Protein AF-A0ABC9NMW8-F1 (afdb_monomer_lite)

InterPro domains:
  IPR010489 Effector protein NleG [PF06416] (1-112)
  IPR038436 Effector protein NleG superfamily [G3DSA:3.30.40.80] (14-114)

Sequence (120 aa):
MEQTRSASSLQESVRNEVQNRVNSFAFSVNPGEFSCSEQHLRCPITLCIPETGVFVKNAQCSNVSSLYDKNALTEILRRNATHPLSREPFTPGMIVLKEECHFSSAEQHFCVLPGVDTRL

pLDDT: mean 90.47, std 14.74, range [34.75, 98.81]

Radius of gyration: 15.08 Å; chains: 1; bounding box: 30×27×54 Å

Structure (mmCIF, N/CA/C/O backbone):
data_AF-A0ABC9NMW8-F1
#
_entry.id   AF-A0ABC9NMW8-F1
#
loop_
_atom_site.group_PDB
_atom_site.id
_atom_site.type_symbol
_atom_site.label_atom_id
_atom_site.label_alt_id
_atom_site.label_comp_id
_atom_site.label_asym_id
_atom_site.label_entity_id
_atom_site.label_seq_id
_atom_site.pdbx_PDB_ins_code
_atom_site.Cartn_x
_atom_site.Cartn_y
_atom_site.Cartn_z
_atom_site.occupancy
_atom_site.B_iso_or_equiv
_atom_site.auth_seq_id
_atom_site.auth_comp_id
_atom_site.auth_asym_id
_atom_site.auth_atom_id
_atom_site.pdbx_PDB_model_num
ATOM 1 N N . MET A 1 1 ? -8.244 -5.011 38.520 1.00 51.19 1 MET A N 1
ATOM 2 C CA . MET A 1 1 ? -8.671 -5.279 37.124 1.00 51.19 1 MET A CA 1
ATOM 3 C C . MET A 1 1 ? -8.543 -4.037 36.219 1.00 51.19 1 MET A C 1
ATOM 5 O O . MET A 1 1 ? -9.170 -3.994 35.172 1.00 51.19 1 MET A O 1
ATOM 9 N N . GLU A 1 2 ? -7.709 -3.039 36.554 1.00 54.72 2 GLU A N 1
ATOM 10 C CA . GLU A 1 2 ? -7.627 -1.772 35.790 1.00 54.72 2 GLU A CA 1
ATOM 11 C C . GLU A 1 2 ? -6.540 -1.734 34.704 1.00 54.72 2 GLU A C 1
ATOM 13 O O . GLU A 1 2 ? -6.659 -0.969 33.754 1.00 54.72 2 GLU A O 1
ATOM 18 N N . GLN A 1 3 ? -5.512 -2.584 34.780 1.00 51.84 3 GLN A N 1
ATOM 19 C CA . GLN A 1 3 ? -4.382 -2.526 33.839 1.00 51.84 3 GLN A CA 1
ATOM 20 C C . GLN A 1 3 ? -4.724 -3.026 32.422 1.00 51.84 3 GLN A C 1
ATOM 22 O O . GLN A 1 3 ? -4.149 -2.554 31.446 1.00 51.84 3 GLN A O 1
ATOM 27 N N . THR A 1 4 ? -5.691 -3.936 32.275 1.00 53.59 4 THR A N 1
ATOM 28 C CA . THR A 1 4 ? -6.094 -4.500 30.973 1.00 53.59 4 THR A CA 1
ATOM 29 C C . THR A 1 4 ? -6.975 -3.560 30.144 1.00 53.59 4 THR A C 1
ATOM 31 O O . THR A 1 4 ? -6.933 -3.619 28.918 1.00 53.59 4 THR A O 1
ATOM 34 N N . ARG A 1 5 ? -7.730 -2.655 30.784 1.00 60.06 5 ARG A N 1
ATOM 35 C CA . ARG A 1 5 ? -8.639 -1.706 30.109 1.00 60.06 5 ARG A CA 1
ATOM 36 C C . ARG A 1 5 ? -7.893 -0.553 29.428 1.00 60.06 5 ARG A C 1
ATOM 38 O O . ARG A 1 5 ? -8.327 -0.053 28.393 1.00 60.06 5 ARG A O 1
ATOM 45 N N . SER A 1 6 ? -6.759 -0.144 29.993 1.00 63.72 6 SER A N 1
ATOM 46 C CA . SER A 1 6 ? -5.944 0.949 29.451 1.00 63.72 6 SER A CA 1
ATOM 47 C C . SER A 1 6 ? -5.178 0.526 28.195 1.00 63.72 6 SER A C 1
ATOM 49 O O . SER A 1 6 ? -5.113 1.282 27.229 1.00 63.72 6 SER A O 1
ATOM 51 N N . ALA A 1 7 ? -4.656 -0.706 28.166 1.00 67.12 7 ALA A N 1
ATOM 52 C CA . ALA A 1 7 ? -3.933 -1.237 27.010 1.00 67.12 7 ALA A CA 1
ATOM 53 C C . ALA A 1 7 ? -4.845 -1.469 25.791 1.00 67.12 7 ALA A C 1
ATOM 55 O O . ALA A 1 7 ? -4.434 -1.200 24.662 1.00 67.12 7 ALA A O 1
ATOM 56 N N . SER A 1 8 ? -6.091 -1.911 26.001 1.00 73.88 8 SER A N 1
ATOM 57 C CA . SER A 1 8 ? -7.049 -2.121 24.906 1.00 73.88 8 SER A CA 1
ATOM 58 C C . SER A 1 8 ? -7.487 -0.807 24.248 1.00 73.88 8 SER A C 1
ATOM 60 O O . SER A 1 8 ? -7.592 -0.746 23.027 1.00 73.88 8 SER A O 1
ATOM 62 N N . SER A 1 9 ? -7.672 0.255 25.042 1.00 78.94 9 SER A N 1
ATOM 63 C CA . SER A 1 9 ? -8.020 1.598 24.549 1.00 78.94 9 SER A CA 1
ATOM 64 C C . SER A 1 9 ? -6.919 2.199 23.662 1.00 78.94 9 SER A C 1
ATOM 66 O O . SER A 1 9 ? -7.189 2.729 22.584 1.00 78.94 9 SER A O 1
ATOM 68 N N . LEU A 1 10 ? -5.650 2.049 24.063 1.00 79.56 10 LEU A N 1
ATOM 69 C CA . LEU A 1 10 ? -4.509 2.535 23.280 1.00 79.56 10 LEU A CA 1
ATOM 70 C C . LEU A 1 10 ? -4.362 1.792 21.947 1.00 79.56 10 LEU A C 1
ATOM 72 O O . LEU A 1 10 ? -4.152 2.422 20.913 1.00 79.56 10 LEU A O 1
ATOM 76 N N . GLN A 1 11 ? -4.508 0.464 21.953 1.00 81.62 11 GLN A N 1
ATOM 77 C CA . GLN A 1 11 ? -4.459 -0.332 20.723 1.00 81.62 11 GLN A CA 1
ATOM 78 C C . GLN A 1 11 ? -5.573 0.059 19.747 1.00 81.62 11 GLN A C 1
ATOM 80 O O . GLN A 1 11 ? -5.336 0.154 18.545 1.00 81.62 11 GLN A O 1
ATOM 85 N N . GLU A 1 12 ? -6.776 0.329 20.251 1.00 86.69 12 GLU A N 1
ATOM 86 C CA . GLU A 1 12 ? -7.889 0.797 19.429 1.00 86.69 12 GLU A CA 1
ATOM 87 C C . GLU A 1 12 ? -7.619 2.180 18.822 1.00 86.69 12 GLU A C 1
ATOM 89 O O . GLU A 1 12 ? -7.822 2.363 17.622 1.00 86.69 12 GLU A O 1
ATOM 94 N N . SER A 1 13 ? -7.059 3.114 19.600 1.00 90.75 13 SER A N 1
ATOM 95 C CA . SER A 1 13 ? -6.640 4.430 19.101 1.00 90.75 13 SER A CA 1
ATOM 96 C C . SER A 1 13 ? -5.600 4.326 17.982 1.00 90.75 13 SER A C 1
ATOM 98 O O . SER A 1 13 ? -5.743 4.980 16.950 1.00 90.75 13 SER A O 1
ATOM 100 N N . VAL A 1 14 ? -4.578 3.480 18.154 1.00 92.38 14 VAL A N 1
ATOM 101 C CA . VAL A 1 14 ? -3.534 3.269 17.137 1.00 92.38 14 VAL A CA 1
ATOM 102 C C . VAL A 1 14 ? -4.133 2.694 15.855 1.00 92.38 14 VAL A C 1
ATOM 104 O O . VAL A 1 14 ? -3.825 3.175 14.767 1.00 92.38 14 VAL A O 1
ATOM 107 N N . ARG A 1 15 ? -5.028 1.703 15.954 1.00 91.69 15 ARG A N 1
ATOM 108 C CA . ARG A 1 15 ? -5.703 1.140 14.772 1.00 91.69 15 ARG A CA 1
ATOM 109 C C . ARG A 1 15 ? -6.552 2.172 14.044 1.00 91.69 15 ARG A C 1
ATOM 111 O O . ARG A 1 15 ? -6.515 2.213 12.817 1.00 91.69 15 ARG A O 1
ATOM 118 N N . ASN A 1 16 ? -7.288 2.999 14.782 1.00 95.00 16 ASN A N 1
ATOM 119 C CA . ASN A 1 16 ? -8.092 4.065 14.192 1.00 95.00 16 ASN A CA 1
ATOM 120 C C . ASN A 1 16 ? -7.202 5.066 13.448 1.00 95.00 16 ASN A C 1
ATOM 122 O O . ASN A 1 16 ? -7.523 5.447 12.327 1.00 95.00 16 ASN A O 1
ATOM 126 N N . GLU A 1 17 ? -6.051 5.437 14.015 1.00 97.19 17 GLU A N 1
ATOM 127 C CA . GLU A 1 17 ? -5.088 6.302 13.331 1.00 97.19 17 GLU A CA 1
ATOM 128 C C . GLU A 1 17 ? -4.528 5.652 12.057 1.00 97.19 17 GLU A C 1
ATOM 130 O O . GLU A 1 17 ? -4.500 6.292 11.006 1.00 97.19 17 GLU A O 1
ATOM 135 N N . VAL A 1 18 ? -4.137 4.373 12.113 1.00 97.81 18 VAL A N 1
ATOM 136 C CA . VAL A 1 18 ? -3.672 3.627 10.931 1.00 97.81 18 VAL A CA 1
ATOM 137 C C . VAL A 1 18 ? -4.751 3.606 9.848 1.00 97.81 18 VAL A C 1
ATOM 139 O O . VAL A 1 18 ? -4.465 3.932 8.698 1.00 97.81 18 VAL A O 1
ATOM 142 N N . GLN A 1 19 ? -5.995 3.275 10.199 1.00 98.00 19 GLN A N 1
ATOM 143 C CA . GLN A 1 19 ? -7.103 3.238 9.246 1.00 98.00 19 GLN A CA 1
ATOM 144 C C . GLN A 1 19 ? -7.394 4.624 8.653 1.00 98.00 19 GLN A C 1
ATOM 146 O O . GLN A 1 19 ? -7.655 4.737 7.453 1.00 98.00 19 GLN A O 1
ATOM 151 N N . ASN A 1 20 ? -7.310 5.682 9.463 1.00 98.19 20 ASN A N 1
ATOM 152 C CA . ASN A 1 20 ? -7.453 7.057 8.994 1.00 98.19 20 ASN A CA 1
ATOM 153 C C . ASN A 1 20 ? -6.362 7.409 7.980 1.00 98.19 20 ASN A C 1
ATOM 155 O O . ASN A 1 20 ? -6.678 7.943 6.921 1.00 98.19 20 ASN A O 1
ATOM 159 N N . ARG A 1 21 ? -5.099 7.047 8.241 1.00 98.31 21 ARG A N 1
ATOM 160 C CA . ARG A 1 21 ? -4.008 7.254 7.276 1.00 98.31 21 ARG A CA 1
ATOM 161 C C . ARG A 1 21 ? -4.210 6.450 5.999 1.00 98.31 21 ARG A C 1
ATOM 163 O O . ARG A 1 21 ? -4.036 7.005 4.925 1.00 98.31 21 ARG A O 1
ATOM 170 N N . VAL A 1 22 ? -4.639 5.188 6.089 1.00 98.50 22 VAL A N 1
ATOM 171 C CA . VAL A 1 22 ? -4.967 4.378 4.900 1.00 98.50 22 VAL A CA 1
ATOM 172 C C . VAL A 1 22 ? -6.033 5.065 4.053 1.00 98.50 22 VAL A C 1
ATOM 174 O O . VAL A 1 22 ? -5.907 5.122 2.835 1.00 98.50 22 VAL A O 1
ATOM 177 N N . ASN A 1 23 ? -7.067 5.621 4.682 1.00 98.00 23 ASN A N 1
ATOM 178 C CA . ASN A 1 23 ? -8.123 6.327 3.966 1.00 98.00 23 ASN A CA 1
ATOM 179 C C . ASN A 1 23 ? -7.643 7.641 3.338 1.00 98.00 23 ASN A C 1
ATOM 181 O O . ASN A 1 23 ? -8.037 7.928 2.211 1.00 98.00 23 ASN A O 1
ATOM 185 N N . SER A 1 24 ? -6.812 8.407 4.046 1.00 98.06 24 SER A N 1
ATOM 186 C CA . SER A 1 24 ? -6.335 9.721 3.602 1.00 98.06 24 SER A CA 1
ATOM 187 C C . SER A 1 24 ? -5.194 9.658 2.587 1.00 98.06 24 SER A C 1
ATOM 189 O O . SER A 1 24 ? -5.075 10.560 1.769 1.00 98.06 24 SER A O 1
ATOM 191 N N . PHE A 1 25 ? -4.332 8.639 2.656 1.00 98.44 25 PHE A N 1
ATOM 192 C CA . PHE A 1 25 ? -3.133 8.520 1.810 1.00 98.44 25 PHE A CA 1
ATOM 193 C C . PHE A 1 25 ? -3.355 7.595 0.611 1.00 98.44 25 PHE A C 1
ATOM 195 O O . PHE A 1 25 ? -2.470 7.448 -0.230 1.00 98.44 25 PHE A O 1
ATOM 202 N N . ALA A 1 26 ? -4.520 6.948 0.529 1.00 98.56 26 ALA A N 1
ATOM 203 C CA . ALA A 1 26 ? -4.883 6.164 -0.636 1.00 98.56 26 ALA A CA 1
ATOM 204 C C . ALA A 1 26 ? -5.079 7.055 -1.869 1.00 98.56 26 ALA A C 1
ATOM 206 O O . ALA A 1 26 ? -5.639 8.147 -1.788 1.00 98.56 26 ALA A O 1
ATOM 207 N N . PHE A 1 27 ? -4.671 6.548 -3.027 1.00 98.50 27 PHE A N 1
ATOM 208 C CA . PHE A 1 27 ? -4.716 7.263 -4.296 1.00 98.50 27 PHE A CA 1
ATOM 209 C C . PHE A 1 27 ? -5.125 6.328 -5.441 1.00 98.50 27 PHE A C 1
ATOM 211 O O . PHE A 1 27 ? -4.988 5.107 -5.347 1.00 98.50 27 PHE A O 1
ATOM 218 N N . SER A 1 28 ? -5.636 6.902 -6.534 1.00 98.25 28 SER A N 1
ATOM 219 C CA . SER A 1 28 ? -5.932 6.146 -7.757 1.00 98.25 28 SER A CA 1
ATOM 220 C C . SER A 1 28 ? -4.628 5.710 -8.418 1.00 98.25 28 SER A C 1
ATOM 222 O O . SER A 1 28 ? -3.772 6.546 -8.704 1.00 98.25 28 SER A O 1
ATOM 224 N N . VAL A 1 29 ? -4.472 4.418 -8.684 1.00 98.06 29 VAL A N 1
ATOM 225 C CA . VAL A 1 29 ? -3.249 3.878 -9.282 1.00 98.06 29 VAL A CA 1
ATOM 226 C C . VAL A 1 29 ? -3.396 3.861 -10.793 1.00 98.06 29 VAL A C 1
ATOM 228 O O . VAL A 1 29 ? -4.273 3.204 -11.345 1.00 98.06 29 VAL A O 1
ATOM 231 N N . ASN A 1 30 ? -2.496 4.568 -11.463 1.00 95.94 30 ASN A N 1
ATOM 232 C CA . ASN A 1 30 ? -2.341 4.520 -12.906 1.00 95.94 30 ASN A CA 1
ATOM 233 C C . ASN A 1 30 ? -0.944 3.965 -13.223 1.00 95.94 30 ASN A C 1
ATOM 235 O O . ASN A 1 30 ? 0.035 4.672 -12.978 1.00 95.94 30 ASN A O 1
ATOM 239 N N . PRO A 1 31 ? -0.812 2.731 -13.752 1.00 94.00 31 PRO A N 1
ATOM 240 C CA . PRO A 1 31 ? 0.490 2.129 -14.043 1.00 94.00 31 PRO A CA 1
ATOM 241 C C . PRO A 1 31 ? 1.394 2.988 -14.930 1.00 94.00 31 PRO A C 1
ATOM 243 O O . PRO A 1 31 ? 2.605 2.984 -14.739 1.00 94.00 31 PRO A O 1
ATOM 246 N N . GLY A 1 32 ? 0.812 3.776 -15.842 1.00 93.88 32 GLY A N 1
ATOM 247 C CA . GLY A 1 32 ? 1.562 4.661 -16.736 1.00 93.88 32 GLY A CA 1
ATOM 248 C C . GLY A 1 32 ? 2.250 5.844 -16.044 1.00 93.88 32 GLY A C 1
ATOM 249 O O . GLY A 1 32 ? 3.107 6.476 -16.652 1.00 93.88 32 GLY A O 1
ATOM 250 N N . GLU A 1 33 ? 1.905 6.149 -14.789 1.00 92.38 33 GLU A N 1
ATOM 251 C CA . GLU A 1 33 ? 2.570 7.195 -13.994 1.00 92.38 33 GLU A CA 1
ATOM 252 C C . GLU A 1 33 ? 3.833 6.698 -13.280 1.00 92.38 33 GLU A C 1
ATOM 254 O O . GLU A 1 33 ? 4.593 7.505 -12.742 1.00 92.38 33 GLU A O 1
ATOM 259 N N . PHE A 1 34 ? 4.069 5.385 -13.249 1.00 93.06 34 PHE A N 1
ATOM 260 C CA . PHE A 1 34 ? 5.211 4.796 -12.562 1.00 93.06 34 PHE A CA 1
ATOM 261 C C . PHE A 1 34 ? 6.344 4.485 -13.541 1.00 93.06 34 PHE A C 1
ATOM 263 O O . PHE A 1 34 ? 6.132 3.978 -14.637 1.00 93.06 34 PHE A O 1
ATOM 270 N N . SER A 1 35 ? 7.583 4.733 -13.116 1.00 90.69 35 SER A N 1
ATOM 271 C CA . SER A 1 35 ? 8.795 4.438 -13.893 1.00 90.69 35 SER A CA 1
ATOM 272 C C . SER A 1 35 ? 9.225 2.962 -13.842 1.00 90.69 35 SER A C 1
ATOM 274 O O . SER A 1 35 ? 10.325 2.623 -14.280 1.00 90.69 35 SER A O 1
ATOM 276 N N . CYS A 1 36 ? 8.385 2.080 -13.295 1.00 93.56 36 CYS A N 1
ATOM 277 C CA . CYS A 1 36 ? 8.660 0.660 -13.097 1.00 93.56 36 CYS A CA 1
ATOM 278 C C . CYS A 1 36 ? 7.703 -0.223 -13.902 1.00 93.56 36 CYS A C 1
ATOM 280 O O . CYS A 1 36 ? 6.625 0.206 -14.304 1.00 93.56 36 CYS A O 1
ATOM 282 N N . SER A 1 37 ? 8.065 -1.493 -14.093 1.00 94.38 37 SER A N 1
ATOM 283 C CA . SER A 1 37 ? 7.149 -2.463 -14.690 1.00 94.38 37 SER A CA 1
ATOM 284 C C . SER A 1 37 ? 5.985 -2.796 -13.749 1.00 94.38 37 SER A C 1
ATOM 286 O O . SER A 1 37 ? 6.102 -2.745 -12.522 1.00 94.38 37 SER A O 1
ATOM 288 N N . GLU A 1 38 ? 4.860 -3.196 -14.339 1.00 94.75 38 GLU A N 1
ATOM 289 C CA . GLU A 1 38 ? 3.614 -3.517 -13.633 1.00 94.75 38 GLU A CA 1
ATOM 290 C C . GLU A 1 38 ? 3.769 -4.564 -12.522 1.00 94.75 38 GLU A C 1
ATOM 292 O O . GLU A 1 38 ? 3.035 -4.539 -11.535 1.00 94.75 38 GLU A O 1
ATOM 297 N N . GLN A 1 39 ? 4.753 -5.461 -12.634 1.00 94.56 39 GLN A N 1
ATOM 298 C CA . GLN A 1 39 ? 5.022 -6.477 -11.616 1.00 94.56 39 GLN A CA 1
ATOM 299 C C . GLN A 1 39 ? 5.325 -5.869 -10.235 1.00 94.56 39 GLN A C 1
ATOM 301 O O . GLN A 1 39 ? 4.958 -6.465 -9.225 1.00 94.56 39 GLN A O 1
ATOM 306 N N . HIS A 1 40 ? 5.937 -4.679 -10.186 1.00 95.81 40 HIS A N 1
ATOM 307 C CA . HIS A 1 40 ? 6.278 -3.987 -8.939 1.00 95.81 40 HIS A CA 1
ATOM 308 C C . HIS A 1 40 ? 5.078 -3.259 -8.316 1.00 95.81 40 HIS A C 1
ATOM 310 O O . HIS A 1 40 ? 5.137 -2.863 -7.156 1.00 95.81 40 HIS A O 1
ATOM 316 N N . LEU A 1 41 ? 3.983 -3.102 -9.067 1.00 97.69 41 LEU A N 1
ATOM 317 C CA . LEU A 1 41 ? 2.747 -2.455 -8.618 1.00 97.69 41 LEU A CA 1
ATOM 318 C C . LEU A 1 41 ? 1.722 -3.454 -8.064 1.00 97.69 41 LEU A C 1
ATOM 320 O O . LEU A 1 41 ? 0.645 -3.057 -7.619 1.00 97.69 41 LEU A O 1
ATOM 324 N N . ARG A 1 42 ? 2.021 -4.757 -8.105 1.00 98.12 42 ARG A N 1
ATOM 325 C CA . ARG A 1 42 ? 1.090 -5.790 -7.644 1.00 98.12 42 ARG A CA 1
ATOM 326 C C . ARG A 1 42 ? 1.006 -5.773 -6.125 1.00 98.12 42 ARG A C 1
ATOM 328 O O . ARG A 1 42 ? 2.011 -5.908 -5.430 1.00 98.12 42 ARG A O 1
ATOM 335 N N . CYS A 1 43 ? -0.216 -5.674 -5.615 1.00 98.50 43 CYS A N 1
ATOM 336 C CA . CYS A 1 43 ? -0.473 -5.752 -4.191 1.00 98.50 43 CYS A CA 1
ATOM 337 C C . CYS A 1 43 ? -0.030 -7.116 -3.634 1.00 98.50 43 CYS A C 1
ATOM 339 O O . CYS A 1 43 ? -0.462 -8.146 -4.158 1.00 98.50 43 CYS A O 1
ATOM 341 N N . PRO A 1 44 ? 0.738 -7.160 -2.527 1.00 97.75 44 PRO A N 1
ATOM 342 C CA . PRO A 1 44 ? 1.166 -8.421 -1.917 1.00 97.75 44 PRO A CA 1
ATOM 343 C C . PRO A 1 44 ? 0.021 -9.308 -1.403 1.00 97.75 44 PRO A C 1
ATOM 345 O O . PRO A 1 44 ? 0.231 -10.492 -1.161 1.00 97.75 44 PRO A O 1
ATOM 348 N N . ILE A 1 45 ? -1.177 -8.744 -1.205 1.00 97.44 45 ILE A N 1
ATOM 349 C CA . ILE A 1 45 ? -2.360 -9.471 -0.721 1.00 97.44 45 ILE A CA 1
ATOM 350 C C . ILE A 1 45 ? -3.180 -10.016 -1.893 1.00 97.44 45 ILE A C 1
ATOM 352 O O . ILE A 1 45 ? -3.487 -11.203 -1.928 1.00 97.44 45 ILE A O 1
ATOM 356 N N . THR A 1 46 ? -3.567 -9.152 -2.835 1.00 98.00 46 THR A N 1
ATOM 357 C CA . THR A 1 46 ? -4.478 -9.525 -3.932 1.00 98.00 46 THR A CA 1
ATOM 358 C C . THR A 1 46 ? -3.750 -10.095 -5.142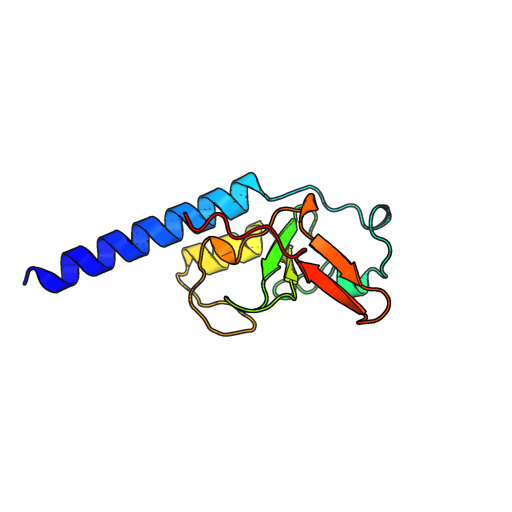 1.00 98.00 46 THR A C 1
ATOM 360 O O . THR A 1 46 ? -4.380 -10.717 -5.991 1.00 98.00 46 THR A O 1
ATOM 363 N N . LEU A 1 47 ? -2.431 -9.888 -5.230 1.00 97.75 47 LEU A N 1
ATOM 364 C CA . LEU A 1 47 ? -1.587 -10.237 -6.374 1.00 97.75 47 LEU A CA 1
ATOM 365 C C . LEU A 1 47 ? -2.012 -9.544 -7.681 1.00 97.75 47 LEU A C 1
ATOM 367 O O . LEU A 1 47 ? -1.615 -9.965 -8.769 1.00 97.75 47 LEU A O 1
ATOM 371 N N . CYS A 1 48 ? -2.772 -8.455 -7.592 1.00 97.94 48 CYS A N 1
ATOM 372 C CA . CYS A 1 48 ? -3.217 -7.633 -8.716 1.00 97.94 48 CYS A CA 1
ATOM 373 C C . CYS A 1 48 ? -2.726 -6.194 -8.543 1.00 97.94 48 CYS A C 1
ATOM 375 O O . CYS A 1 48 ? -2.385 -5.784 -7.432 1.00 97.94 48 CYS A O 1
ATOM 377 N N . ILE A 1 49 ? -2.702 -5.423 -9.629 1.00 98.25 49 ILE A N 1
ATOM 378 C CA . ILE A 1 49 ? -2.533 -3.971 -9.532 1.00 98.25 49 ILE A CA 1
ATOM 379 C C . ILE A 1 49 ? -3.846 -3.408 -8.969 1.00 98.25 49 ILE A C 1
ATOM 381 O O . ILE A 1 49 ? -4.896 -3.658 -9.567 1.00 98.25 49 ILE A O 1
ATOM 385 N N . PRO A 1 50 ? -3.830 -2.724 -7.816 1.00 98.44 50 PRO A N 1
ATOM 386 C CA . PRO A 1 50 ? -5.052 -2.181 -7.238 1.00 98.44 50 PRO A CA 1
ATOM 387 C C . PRO A 1 50 ? -5.543 -0.971 -8.032 1.00 98.44 50 PRO A C 1
ATOM 389 O O . PRO A 1 50 ? -4.726 -0.203 -8.518 1.00 98.44 50 PRO A O 1
ATOM 392 N N . GLU A 1 51 ? -6.857 -0.748 -8.107 1.00 98.19 51 GLU A N 1
ATOM 393 C CA . GLU A 1 51 ? -7.408 0.505 -8.655 1.00 98.19 51 GLU A CA 1
ATOM 394 C C . GLU A 1 51 ? -7.153 1.681 -7.701 1.00 98.19 51 GLU A C 1
ATOM 396 O O . GLU A 1 51 ? -6.779 2.776 -8.114 1.00 98.19 51 GLU A O 1
ATOM 401 N N . THR A 1 52 ? -7.333 1.443 -6.397 1.00 98.69 52 THR A N 1
ATOM 402 C CA . THR A 1 52 ? -7.017 2.392 -5.325 1.00 98.69 52 THR A CA 1
ATOM 403 C C . THR A 1 52 ? -5.965 1.787 -4.409 1.00 98.69 52 THR A C 1
ATOM 405 O O . THR A 1 52 ? -6.216 0.795 -3.717 1.00 98.69 52 THR A O 1
ATOM 408 N N . GLY A 1 53 ? -4.785 2.397 -4.404 1.00 98.38 53 GLY A N 1
ATOM 409 C CA . GLY A 1 53 ? -3.608 1.893 -3.718 1.00 98.38 53 GLY A CA 1
ATOM 410 C C . GLY A 1 53 ? -3.149 2.794 -2.579 1.00 98.38 53 GLY A C 1
ATOM 411 O O . GLY A 1 53 ? -3.470 3.977 -2.538 1.00 98.38 53 GLY A O 1
ATOM 412 N N . VAL A 1 54 ? -2.381 2.228 -1.655 1.00 98.56 54 VAL A N 1
ATOM 413 C CA . VAL A 1 54 ? -1.683 2.950 -0.585 1.00 98.56 54 VAL A CA 1
ATOM 414 C C . VAL A 1 54 ? -0.295 2.349 -0.395 1.00 98.56 54 VAL A C 1
ATOM 416 O O . VAL A 1 54 ? -0.135 1.126 -0.433 1.00 98.56 54 VAL A O 1
ATOM 419 N N . PHE A 1 55 ? 0.721 3.190 -0.202 1.00 98.38 55 PHE A N 1
ATOM 420 C CA . PHE A 1 55 ? 2.063 2.704 0.101 1.00 98.38 55 PHE A CA 1
ATOM 421 C C . PHE A 1 55 ? 2.199 2.361 1.580 1.00 98.38 55 PHE A C 1
ATOM 423 O O . PHE A 1 55 ? 1.821 3.135 2.462 1.00 98.38 55 PHE A O 1
ATOM 430 N N . VAL A 1 56 ? 2.773 1.188 1.843 1.00 98.31 56 VAL A N 1
ATOM 431 C CA . VAL A 1 56 ? 3.022 0.698 3.199 1.00 98.31 56 VAL A CA 1
ATOM 432 C C . VAL A 1 56 ? 4.460 0.219 3.317 1.00 98.31 56 VAL A C 1
ATOM 434 O O . VAL A 1 56 ? 4.918 -0.566 2.486 1.00 98.31 56 VAL A O 1
ATOM 437 N N . LYS A 1 57 ? 5.175 0.677 4.347 1.00 98.00 57 LYS A N 1
ATOM 438 C CA . LYS A 1 57 ? 6.521 0.201 4.692 1.00 98.00 57 LYS A CA 1
ATOM 439 C C . LYS A 1 57 ? 6.477 -1.290 4.995 1.00 98.00 57 LYS A C 1
ATOM 441 O O . LYS A 1 57 ? 5.632 -1.737 5.762 1.00 98.00 57 LYS A O 1
ATOM 446 N N . ASN A 1 58 ? 7.440 -2.046 4.479 1.00 97.50 58 ASN A N 1
ATOM 447 C CA . ASN A 1 58 ? 7.466 -3.501 4.635 1.00 97.50 58 ASN A CA 1
ATOM 448 C C . ASN A 1 58 ? 7.692 -3.955 6.092 1.00 97.50 58 ASN A C 1
ATOM 450 O O . ASN A 1 58 ? 7.372 -5.097 6.423 1.00 97.50 58 ASN A O 1
ATOM 454 N N . ALA A 1 59 ? 8.237 -3.068 6.932 1.00 96.62 59 ALA A N 1
ATOM 455 C CA . ALA A 1 59 ? 8.390 -3.183 8.384 1.00 96.62 59 ALA A CA 1
ATOM 456 C C . ALA A 1 59 ? 8.493 -1.775 9.009 1.00 96.62 59 ALA A C 1
ATOM 458 O O . ALA A 1 59 ? 8.750 -0.800 8.296 1.00 96.62 59 ALA A O 1
ATOM 459 N N . GLN A 1 60 ? 8.365 -1.655 10.334 1.00 93.88 60 GLN A N 1
ATOM 460 C CA . GLN A 1 60 ? 8.335 -0.377 11.059 1.00 93.88 60 GLN A CA 1
ATOM 461 C C . GLN A 1 60 ? 9.556 0.499 10.737 1.00 93.88 60 GLN A C 1
ATOM 463 O O . GLN A 1 60 ? 9.429 1.689 10.429 1.00 93.88 60 GLN A O 1
ATOM 468 N N . CYS A 1 61 ? 10.737 -0.117 10.751 1.00 92.25 61 CYS A N 1
ATOM 469 C CA . CYS A 1 61 ? 12.022 0.539 10.512 1.00 92.25 61 CYS A CA 1
ATOM 470 C C . CYS A 1 61 ? 12.544 0.362 9.076 1.00 92.25 61 CYS A C 1
ATOM 472 O O . CYS A 1 61 ? 13.673 0.748 8.795 1.00 92.25 61 CYS A O 1
ATOM 474 N N . SER A 1 62 ? 11.759 -0.224 8.165 1.00 94.06 62 SER A N 1
ATOM 475 C CA . SER A 1 62 ? 12.192 -0.419 6.776 1.00 94.06 62 SER A CA 1
ATOM 476 C C . SER A 1 62 ? 12.190 0.904 6.013 1.00 94.06 62 SER A C 1
ATOM 478 O O . SER A 1 62 ? 11.311 1.724 6.216 1.00 94.06 62 SER A O 1
ATOM 480 N N . ASN A 1 63 ? 13.124 1.128 5.101 1.00 94.75 63 ASN A N 1
ATOM 481 C CA . ASN A 1 63 ? 13.026 2.197 4.101 1.00 94.75 63 ASN A CA 1
ATOM 482 C C . ASN A 1 63 ? 12.360 1.715 2.803 1.00 94.75 63 ASN A C 1
ATOM 484 O O . ASN A 1 63 ? 12.249 2.485 1.857 1.00 94.75 63 ASN A O 1
ATOM 488 N N . VAL A 1 64 ? 11.927 0.455 2.749 1.00 96.56 64 VAL A N 1
ATOM 489 C CA . VAL A 1 64 ? 11.273 -0.154 1.591 1.00 96.56 64 VAL A CA 1
ATOM 490 C C . VAL A 1 64 ? 9.773 -0.196 1.836 1.00 96.56 64 VAL A C 1
ATOM 492 O O . VAL A 1 64 ? 9.323 -0.574 2.922 1.00 96.56 64 VAL A O 1
ATOM 495 N N . SER A 1 65 ? 8.994 0.163 0.825 1.00 97.25 65 SER A N 1
ATOM 496 C CA . SER A 1 65 ? 7.537 0.068 0.841 1.00 97.25 65 SER A CA 1
ATOM 497 C C . SER A 1 65 ? 7.023 -0.799 -0.304 1.00 97.25 65 SER A C 1
ATOM 499 O O . SER A 1 65 ? 7.730 -1.090 -1.266 1.00 97.25 65 SER A O 1
ATOM 501 N N . SER A 1 66 ? 5.773 -1.232 -0.183 1.00 97.88 66 SER A N 1
ATOM 502 C CA . SER A 1 66 ? 5.029 -1.897 -1.252 1.00 97.88 66 SER A CA 1
ATOM 503 C C . SER A 1 66 ? 3.685 -1.204 -1.447 1.00 97.88 66 SER A C 1
ATOM 505 O O . SER A 1 66 ? 3.143 -0.610 -0.511 1.00 97.88 66 SER A O 1
ATOM 507 N N . LEU A 1 67 ? 3.141 -1.285 -2.660 1.00 98.50 67 LEU A N 1
ATOM 508 C CA . LEU A 1 67 ? 1.805 -0.788 -2.970 1.00 98.50 67 LEU A CA 1
ATOM 509 C C . LEU A 1 67 ? 0.764 -1.820 -2.530 1.00 98.50 67 LEU A C 1
ATOM 511 O O . LEU A 1 67 ? 0.826 -2.972 -2.948 1.00 98.50 67 LEU A O 1
ATOM 515 N N . TYR A 1 68 ? -0.195 -1.429 -1.698 1.00 98.69 68 TYR A N 1
ATOM 516 C CA . TYR A 1 68 ? -1.288 -2.292 -1.253 1.00 98.69 68 TYR A CA 1
ATOM 517 C C . TYR A 1 68 ? -2.623 -1.818 -1.804 1.00 98.69 68 TYR A C 1
ATOM 519 O O . TYR A 1 68 ? -2.865 -0.620 -1.895 1.00 98.69 68 TYR A O 1
ATOM 527 N N . ASP A 1 69 ? -3.513 -2.763 -2.102 1.00 98.81 69 ASP A N 1
ATOM 528 C CA . ASP A 1 69 ? -4.924 -2.474 -2.329 1.00 98.81 69 ASP A CA 1
ATOM 529 C C . ASP A 1 69 ? -5.559 -1.928 -1.043 1.00 98.81 69 ASP A C 1
ATOM 531 O O . ASP A 1 69 ? -5.461 -2.550 0.023 1.00 98.81 69 ASP A O 1
ATOM 535 N N . LYS A 1 70 ? -6.215 -0.767 -1.140 1.00 98.62 70 LYS A N 1
ATOM 536 C CA . LYS A 1 70 ? -6.838 -0.090 0.007 1.00 98.62 70 LYS A CA 1
ATOM 537 C C . LYS A 1 70 ? -7.853 -0.979 0.728 1.00 98.62 70 LYS A C 1
ATOM 539 O O . LYS A 1 70 ? -7.886 -1.006 1.962 1.00 98.62 70 LYS A O 1
ATOM 544 N N . ASN A 1 71 ? -8.701 -1.678 -0.022 1.00 98.44 71 ASN A N 1
ATOM 545 C CA . ASN A 1 71 ? -9.788 -2.474 0.540 1.00 98.44 71 ASN A CA 1
ATOM 546 C C . ASN A 1 71 ? -9.241 -3.750 1.183 1.00 98.44 71 ASN A C 1
ATOM 548 O O . ASN A 1 71 ? -9.630 -4.092 2.300 1.00 98.44 71 ASN A O 1
ATOM 552 N N . ALA A 1 72 ? -8.280 -4.409 0.532 1.00 98.44 72 ALA A N 1
ATOM 553 C CA . ALA A 1 72 ? -7.613 -5.579 1.094 1.00 98.44 72 ALA A CA 1
ATOM 554 C C . ALA A 1 72 ? -6.870 -5.241 2.396 1.00 98.44 72 ALA A C 1
ATOM 556 O O . ALA A 1 72 ? -6.982 -5.973 3.381 1.00 98.44 72 ALA A O 1
ATOM 557 N N . LEU A 1 73 ? -6.156 -4.109 2.433 1.00 98.31 73 LEU A N 1
ATOM 558 C CA . LEU A 1 73 ? -5.479 -3.646 3.644 1.00 98.31 73 LEU A CA 1
ATOM 559 C C . LEU A 1 73 ? -6.477 -3.290 4.757 1.00 98.31 73 LEU A C 1
ATOM 561 O O . LEU A 1 73 ? -6.262 -3.645 5.913 1.00 98.31 73 LEU A O 1
ATOM 565 N N . THR A 1 74 ? -7.593 -2.646 4.412 1.00 98.06 74 THR A N 1
ATOM 566 C CA . THR A 1 74 ? -8.659 -2.316 5.371 1.00 98.06 74 THR A CA 1
ATOM 567 C C . THR A 1 74 ? -9.263 -3.582 5.988 1.00 98.06 74 THR A C 1
ATOM 569 O O . THR A 1 74 ? -9.474 -3.636 7.198 1.00 98.06 74 THR A O 1
ATOM 572 N N . GLU A 1 75 ? -9.461 -4.650 5.208 1.00 98.00 75 GLU A N 1
ATOM 573 C CA . GLU A 1 75 ? -9.906 -5.943 5.744 1.00 98.00 75 GLU A CA 1
ATOM 574 C C . GLU A 1 75 ? -8.879 -6.593 6.685 1.00 98.00 75 GLU A C 1
ATOM 576 O O . GLU A 1 75 ? 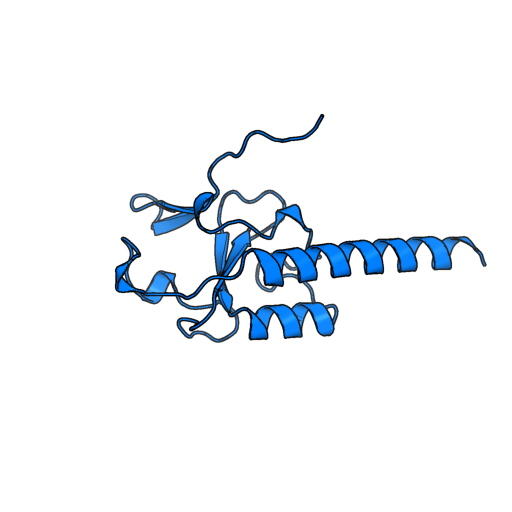-9.266 -7.169 7.705 1.00 98.00 75 GLU A O 1
ATOM 581 N N . ILE A 1 76 ? -7.579 -6.482 6.391 1.00 96.88 76 ILE A N 1
ATOM 582 C CA . ILE A 1 76 ? -6.505 -6.935 7.292 1.00 96.88 76 ILE A CA 1
ATOM 583 C C . ILE A 1 76 ? -6.565 -6.187 8.632 1.00 96.88 76 ILE A C 1
ATOM 585 O O . ILE A 1 76 ? -6.560 -6.826 9.690 1.00 96.88 76 ILE A O 1
ATOM 589 N N . LEU A 1 77 ? -6.692 -4.857 8.596 1.00 96.06 77 LEU A N 1
ATOM 590 C CA . LEU A 1 77 ? -6.791 -4.016 9.793 1.00 96.06 77 LEU A CA 1
ATOM 591 C C . LEU A 1 77 ? -8.059 -4.318 10.600 1.00 96.06 77 LEU A C 1
ATOM 593 O O . LEU A 1 77 ? -7.987 -4.498 11.817 1.00 96.06 77 LEU A O 1
ATOM 597 N N . ARG A 1 78 ? -9.209 -4.462 9.929 1.00 95.81 78 ARG A N 1
ATOM 598 C CA . ARG A 1 78 ? -10.497 -4.801 10.556 1.00 95.81 78 ARG A CA 1
ATOM 599 C C . ARG A 1 78 ? -10.449 -6.142 11.290 1.00 95.81 78 ARG A C 1
ATOM 601 O O . ARG A 1 78 ? -11.070 -6.300 12.338 1.00 95.81 78 ARG A O 1
ATOM 608 N N . ARG A 1 79 ? -9.710 -7.115 10.751 1.00 95.38 79 ARG A N 1
ATOM 609 C CA . ARG A 1 79 ? -9.505 -8.441 11.361 1.00 95.38 79 ARG A CA 1
ATOM 610 C C . ARG A 1 79 ? -8.441 -8.449 12.456 1.00 95.38 79 ARG A C 1
ATOM 612 O O . ARG A 1 79 ? -8.192 -9.505 13.031 1.00 95.38 79 ARG A O 1
ATOM 619 N N . ASN A 1 80 ? -7.824 -7.302 12.747 1.00 93.31 80 ASN A N 1
ATOM 620 C CA . ASN A 1 80 ? -6.718 -7.182 13.691 1.00 93.31 80 ASN A CA 1
ATOM 621 C C . ASN A 1 80 ? -5.543 -8.117 13.345 1.00 93.31 80 ASN A C 1
ATOM 623 O O . ASN A 1 80 ? -4.884 -8.655 14.236 1.00 93.31 80 ASN A O 1
ATOM 627 N N . ALA A 1 81 ? -5.317 -8.353 12.049 1.00 95.94 81 ALA A N 1
ATOM 628 C CA . ALA A 1 81 ? -4.216 -9.177 11.575 1.00 95.94 81 ALA A CA 1
ATOM 629 C C . ALA A 1 81 ? -2.927 -8.348 11.463 1.00 95.94 81 ALA A C 1
ATOM 631 O O . ALA A 1 81 ? -2.957 -7.126 11.302 1.00 95.94 81 ALA A O 1
ATOM 632 N N . THR A 1 82 ? -1.781 -9.018 11.573 1.00 96.69 82 THR A N 1
ATOM 633 C CA . THR A 1 82 ? -0.468 -8.370 11.489 1.00 96.69 82 THR A CA 1
ATOM 634 C C . THR A 1 82 ? -0.052 -8.100 10.047 1.00 96.69 82 THR A C 1
ATOM 636 O O . THR A 1 82 ? -0.633 -8.631 9.096 1.00 96.69 82 THR A O 1
ATOM 639 N N . HIS A 1 83 ? 0.975 -7.265 9.886 1.00 97.62 83 HIS A N 1
ATOM 640 C CA . HIS A 1 83 ? 1.533 -6.912 8.593 1.00 97.62 83 HIS A CA 1
ATOM 641 C C . HIS A 1 83 ? 1.916 -8.177 7.795 1.00 97.62 83 HIS A C 1
ATOM 643 O O . HIS A 1 83 ? 2.623 -9.044 8.318 1.00 97.62 83 HIS A O 1
ATOM 649 N N . PRO A 1 84 ? 1.484 -8.322 6.529 1.00 96.06 84 PRO A N 1
ATOM 650 C CA . PRO A 1 84 ? 1.602 -9.585 5.796 1.00 96.06 84 PRO A CA 1
ATOM 651 C C . PRO A 1 84 ? 3.049 -10.009 5.512 1.00 96.06 84 PRO A C 1
ATOM 653 O O . PRO A 1 84 ? 3.309 -11.209 5.430 1.00 96.06 84 PRO A O 1
ATOM 656 N N . LEU A 1 85 ? 3.983 -9.052 5.412 1.00 96.50 85 LEU A N 1
ATOM 657 C CA . LEU A 1 85 ? 5.417 -9.324 5.232 1.00 96.50 85 LEU A CA 1
ATOM 658 C C . LEU A 1 85 ? 6.152 -9.483 6.575 1.00 96.50 85 LEU A C 1
ATOM 660 O O . LEU A 1 85 ? 6.526 -10.596 6.930 1.00 96.50 85 LEU A O 1
ATOM 664 N N . SER A 1 86 ? 6.328 -8.401 7.346 1.00 97.69 86 SER A N 1
ATOM 665 C CA . SER A 1 86 ? 7.080 -8.420 8.615 1.00 97.69 86 SER A CA 1
ATOM 666 C C . SER A 1 86 ? 6.424 -9.165 9.781 1.00 97.69 86 SER A C 1
ATOM 668 O O . SER A 1 86 ? 7.112 -9.489 10.742 1.00 97.69 86 SER A O 1
ATOM 670 N N . ARG A 1 87 ? 5.109 -9.420 9.737 1.00 97.12 87 ARG A N 1
ATOM 671 C CA . ARG A 1 87 ? 4.309 -9.931 10.871 1.00 97.12 87 ARG A CA 1
ATOM 672 C C . ARG A 1 87 ? 4.254 -9.000 12.088 1.00 97.12 87 ARG A C 1
ATOM 674 O O . ARG A 1 87 ? 3.728 -9.397 13.126 1.00 97.12 87 ARG A O 1
ATOM 681 N N . GLU A 1 88 ? 4.711 -7.760 11.952 1.00 97.19 88 GLU A N 1
ATOM 682 C CA . GLU A 1 88 ? 4.598 -6.725 12.981 1.00 97.19 88 GLU A CA 1
ATOM 683 C C . GLU A 1 88 ? 3.161 -6.177 13.066 1.00 97.19 88 GLU A C 1
ATOM 685 O O . GLU A 1 88 ? 2.423 -6.204 12.073 1.00 97.19 88 GLU A O 1
ATOM 690 N N . PRO A 1 89 ? 2.72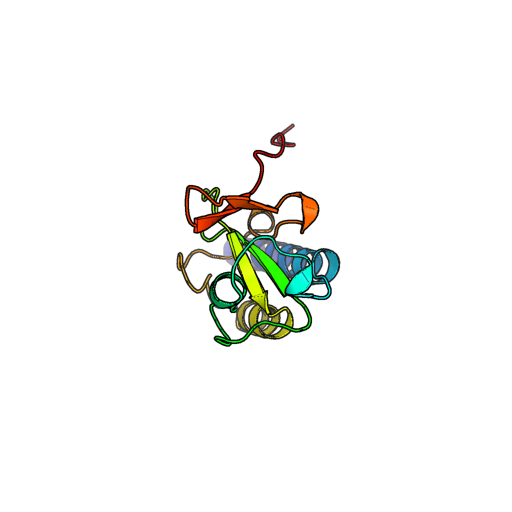7 -5.648 14.223 1.00 96.12 89 PRO A N 1
ATOM 691 C CA . PRO A 1 89 ? 1.530 -4.818 14.288 1.00 96.12 89 PRO A CA 1
ATOM 692 C C . PRO A 1 89 ? 1.679 -3.594 13.382 1.00 96.12 89 PRO A C 1
ATOM 694 O O . PRO A 1 89 ? 2.752 -2.994 13.311 1.00 96.12 89 PRO A O 1
ATOM 697 N N . PHE A 1 90 ? 0.595 -3.182 12.729 1.00 96.31 90 PHE A N 1
ATOM 698 C CA . PHE A 1 90 ? 0.618 -1.939 11.970 1.00 96.31 90 PHE A CA 1
ATOM 699 C C . PHE A 1 90 ? 0.817 -0.744 12.898 1.00 96.31 90 PHE A C 1
ATOM 701 O O . PHE A 1 90 ? 0.165 -0.624 13.936 1.00 96.31 90 PHE A O 1
ATOM 708 N N . THR A 1 91 ? 1.687 0.169 12.480 1.00 96.25 91 THR A N 1
ATOM 709 C CA . THR A 1 91 ? 1.871 1.466 13.130 1.00 96.25 91 THR A CA 1
ATOM 710 C C . THR A 1 91 ? 1.542 2.582 12.142 1.00 96.25 91 THR A C 1
ATOM 712 O O . THR A 1 91 ? 1.688 2.385 10.933 1.00 96.25 91 THR A O 1
ATOM 715 N N . PRO A 1 92 ? 1.123 3.771 12.607 1.00 96.50 92 PRO A N 1
ATOM 716 C CA . PRO A 1 92 ? 0.768 4.868 11.709 1.00 96.50 92 PRO A CA 1
ATOM 717 C C . PRO A 1 92 ? 1.930 5.285 10.796 1.00 96.50 92 PRO A C 1
ATOM 719 O O . PRO A 1 92 ? 1.713 5.634 9.640 1.00 96.50 92 PRO A O 1
ATOM 722 N N . GLY A 1 93 ? 3.169 5.173 11.288 1.00 95.00 93 GLY A N 1
ATOM 723 C CA . GLY A 1 93 ? 4.386 5.451 10.520 1.00 95.00 93 GLY A CA 1
ATOM 724 C C . GLY A 1 93 ? 4.712 4.428 9.428 1.00 95.00 93 GLY A C 1
ATOM 725 O O . GLY A 1 93 ? 5.632 4.666 8.655 1.00 95.00 93 GLY A O 1
ATOM 726 N N . MET A 1 94 ? 3.995 3.300 9.347 1.00 97.38 94 MET A N 1
ATOM 727 C CA . MET A 1 94 ? 4.095 2.382 8.207 1.00 97.38 94 MET A CA 1
ATOM 728 C C . MET A 1 94 ? 3.286 2.852 7.000 1.00 97.38 94 MET A C 1
ATOM 730 O O . MET A 1 94 ? 3.579 2.398 5.903 1.00 97.38 94 MET A O 1
ATOM 734 N N . ILE A 1 95 ? 2.278 3.712 7.176 1.00 98.06 95 ILE A N 1
ATOM 735 C CA . ILE A 1 95 ? 1.432 4.200 6.081 1.00 98.06 95 ILE A CA 1
ATOM 736 C C . ILE A 1 95 ? 2.046 5.487 5.535 1.00 98.06 95 ILE A C 1
ATOM 738 O O . ILE A 1 95 ? 2.210 6.451 6.284 1.00 98.06 95 ILE A O 1
ATOM 742 N N . VAL A 1 96 ? 2.402 5.485 4.252 1.00 96.88 96 VAL A N 1
ATOM 743 C CA . VAL A 1 96 ? 3.252 6.509 3.627 1.00 96.88 96 VAL A CA 1
ATOM 744 C C . VAL A 1 96 ? 2.495 7.195 2.495 1.00 96.88 96 VAL A C 1
ATOM 746 O O . VAL A 1 96 ? 1.705 6.555 1.796 1.00 96.88 96 VAL A O 1
ATOM 749 N N . LEU A 1 97 ? 2.729 8.495 2.322 1.00 96.50 97 LEU A N 1
ATOM 750 C CA . LEU A 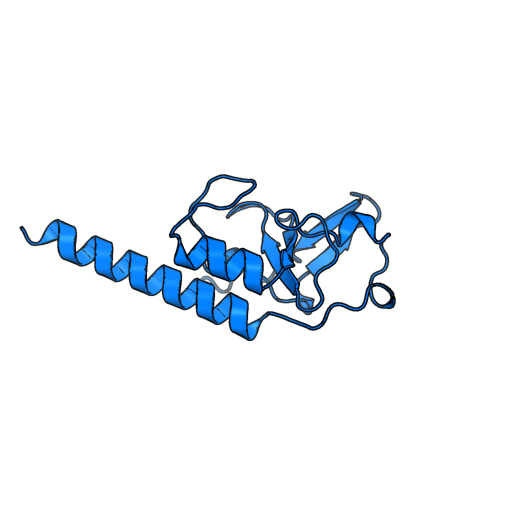1 97 ? 2.170 9.267 1.213 1.00 96.50 97 LEU A CA 1
ATOM 751 C C . LEU A 1 97 ? 2.754 8.811 -0.134 1.00 96.50 97 LEU A C 1
ATOM 753 O O . LEU A 1 97 ? 3.885 8.326 -0.205 1.00 96.50 97 LEU A O 1
ATOM 757 N N . LYS A 1 98 ? 2.005 9.003 -1.227 1.00 96.00 98 LYS A N 1
ATOM 758 C CA . LYS A 1 98 ? 2.495 8.700 -2.585 1.00 96.00 98 LYS A CA 1
ATOM 759 C C . LYS A 1 98 ? 3.769 9.491 -2.889 1.00 96.00 98 LYS A C 1
ATOM 761 O O . LYS A 1 98 ? 4.710 8.945 -3.448 1.00 96.00 98 LYS A O 1
ATOM 766 N N . GLU A 1 99 ? 3.804 10.755 -2.482 1.00 94.31 99 GLU A N 1
ATOM 767 C CA . GLU A 1 99 ? 4.871 11.720 -2.761 1.00 94.31 99 GLU A CA 1
ATOM 768 C C . GLU A 1 99 ? 6.157 11.425 -1.976 1.00 94.31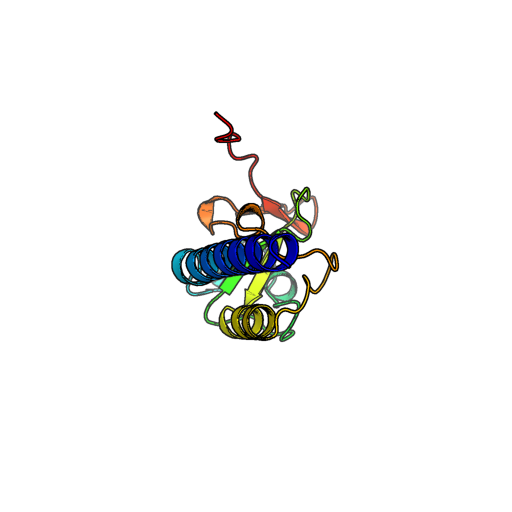 99 GLU A C 1
ATOM 770 O O . GLU A 1 99 ? 7.248 11.812 -2.388 1.00 94.31 99 GLU A O 1
ATOM 775 N N . GLU A 1 100 ? 6.038 10.713 -0.856 1.00 93.94 100 GLU A N 1
ATOM 776 C CA . GLU A 1 100 ? 7.167 10.274 -0.032 1.00 93.94 100 GLU A CA 1
ATOM 777 C C . GLU A 1 100 ? 7.768 8.955 -0.532 1.00 93.94 100 GLU A C 1
ATOM 779 O O . GLU A 1 100 ? 8.733 8.452 0.043 1.00 93.94 100 GLU A O 1
ATOM 784 N N . CYS A 1 101 ? 7.214 8.372 -1.594 1.00 93.81 101 CYS A N 1
ATOM 785 C CA . CYS A 1 101 ? 7.626 7.088 -2.125 1.00 93.81 101 CYS A CA 1
ATOM 786 C C . CYS A 1 101 ? 8.137 7.223 -3.562 1.00 93.81 101 CYS A C 1
ATOM 788 O O . CYS A 1 101 ? 7.507 7.846 -4.412 1.00 93.81 101 CYS A O 1
ATOM 790 N N . HIS A 1 102 ? 9.282 6.609 -3.855 1.00 94.12 102 HIS A N 1
ATOM 791 C CA . HIS A 1 102 ? 9.850 6.585 -5.200 1.00 94.12 102 HIS A CA 1
ATOM 792 C C . HIS A 1 102 ? 10.345 5.189 -5.554 1.00 94.12 102 HIS A C 1
ATOM 794 O O . HIS A 1 102 ? 10.799 4.438 -4.693 1.00 94.12 102 HIS A O 1
ATOM 800 N N . PHE A 1 103 ? 10.284 4.833 -6.832 1.00 96.00 103 PHE A N 1
ATOM 801 C CA . PHE A 1 103 ? 10.880 3.591 -7.304 1.00 96.00 103 PHE A CA 1
ATOM 802 C C . PHE A 1 103 ? 12.386 3.777 -7.514 1.00 96.00 103 PHE A C 1
ATOM 804 O O . PHE A 1 103 ? 12.804 4.656 -8.269 1.00 96.00 103 PHE A O 1
ATOM 811 N N . SER A 1 104 ? 13.202 2.947 -6.865 1.00 95.00 104 SER A N 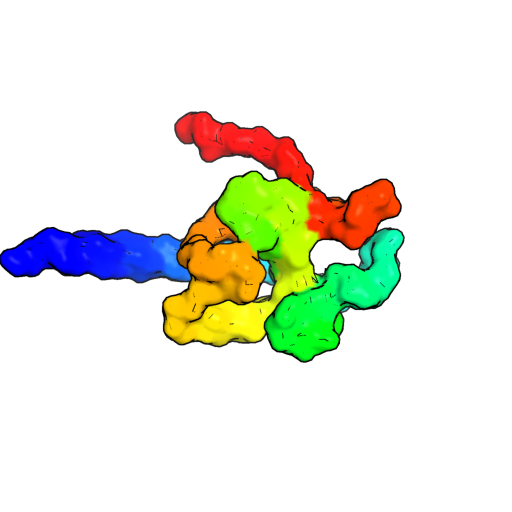1
ATOM 812 C CA . SER A 1 104 ? 14.639 2.883 -7.126 1.00 95.00 104 SER A CA 1
ATOM 813 C C . SER A 1 104 ? 14.905 1.907 -8.265 1.00 95.00 104 SER A C 1
ATOM 815 O O . SER A 1 104 ? 14.813 0.694 -8.085 1.00 95.00 104 SER A O 1
ATOM 817 N N . SER A 1 105 ? 15.288 2.415 -9.437 1.00 92.19 105 SER A N 1
ATOM 818 C CA . SER A 1 105 ? 15.677 1.557 -10.565 1.00 92.19 105 SER A CA 1
ATOM 819 C C . SER A 1 105 ? 16.961 0.763 -10.300 1.00 92.19 105 SER A C 1
ATOM 821 O O . SER A 1 105 ? 17.170 -0.263 -10.939 1.00 92.19 105 SER A O 1
ATOM 823 N N . ALA A 1 106 ? 17.813 1.204 -9.371 1.00 93.44 106 ALA A N 1
ATOM 824 C CA . ALA A 1 106 ? 19.006 0.456 -8.976 1.00 93.44 106 ALA A CA 1
ATOM 825 C C . ALA A 1 106 ? 18.644 -0.761 -8.109 1.00 93.44 106 ALA A C 1
ATOM 827 O O . ALA A 1 106 ? 19.109 -1.865 -8.373 1.00 93.44 106 ALA A O 1
ATOM 828 N N . GLU A 1 107 ? 17.758 -0.564 -7.130 1.00 92.56 107 GLU A N 1
ATOM 829 C CA . GLU A 1 107 ? 17.388 -1.596 -6.150 1.00 92.56 107 GLU A CA 1
ATOM 830 C C . GLU A 1 107 ? 16.140 -2.406 -6.554 1.00 92.56 107 GLU A C 1
ATOM 832 O O . GLU A 1 107 ? 15.799 -3.404 -5.924 1.00 92.56 107 GLU A O 1
ATOM 837 N N . GLN A 1 108 ? 15.442 -1.984 -7.614 1.00 94.94 108 GLN A N 1
ATOM 838 C CA . GLN A 1 108 ? 14.230 -2.614 -8.154 1.00 94.94 108 GLN A CA 1
ATOM 839 C C . GLN A 1 108 ? 13.063 -2.708 -7.150 1.00 94.94 108 GLN A C 1
ATOM 841 O O . GLN A 1 108 ? 12.242 -3.628 -7.204 1.00 94.94 108 GLN A O 1
ATOM 846 N N . HIS A 1 109 ? 12.953 -1.732 -6.246 1.00 95.44 109 HIS A N 1
ATOM 847 C CA . HIS A 1 109 ? 11.852 -1.629 -5.291 1.00 95.44 109 HIS A CA 1
ATOM 848 C C . HIS A 1 109 ? 11.504 -0.178 -4.950 1.00 95.44 109 HIS A C 1
ATOM 850 O O . HIS A 1 109 ? 12.263 0.757 -5.214 1.00 95.44 109 HIS A O 1
ATOM 856 N N . PHE A 1 110 ? 10.341 0.007 -4.328 1.00 96.81 110 PHE A N 1
ATOM 857 C CA . PHE A 1 110 ? 9.918 1.300 -3.813 1.00 96.81 110 PHE A CA 1
ATOM 858 C C . PHE A 1 110 ? 10.649 1.635 -2.513 1.00 96.81 110 PHE A C 1
ATOM 860 O O . PHE A 1 110 ? 10.684 0.841 -1.573 1.00 96.81 110 PHE A O 1
ATOM 867 N N . CYS A 1 111 ? 11.240 2.820 -2.476 1.00 95.50 111 CYS A N 1
ATOM 868 C CA . CYS A 1 111 ? 11.919 3.388 -1.331 1.00 95.50 111 CYS A CA 1
ATOM 869 C C . CYS A 1 111 ? 11.096 4.549 -0.783 1.00 95.50 111 CYS A C 1
ATOM 871 O O . CYS A 1 111 ? 10.614 5.407 -1.526 1.00 95.50 111 CYS A O 1
ATOM 873 N N . VAL A 1 112 ? 10.979 4.599 0.533 1.00 94.12 112 VAL A N 1
ATOM 874 C CA . VAL A 1 112 ? 10.465 5.761 1.244 1.00 94.12 112 VAL A CA 1
ATOM 875 C C . VAL A 1 112 ? 11.600 6.767 1.336 1.00 94.12 112 VAL A C 1
ATOM 877 O O . VAL A 1 112 ? 12.706 6.429 1.768 1.00 94.12 112 VAL A O 1
ATOM 880 N N . LEU A 1 113 ? 11.346 7.991 0.883 1.00 85.62 113 LEU A N 1
ATOM 881 C CA . LEU A 1 113 ? 12.269 9.096 1.068 1.00 85.62 113 LEU A CA 1
ATOM 882 C C . LEU A 1 113 ? 12.551 9.235 2.568 1.00 85.62 113 LEU A C 1
ATOM 884 O O . LEU A 1 113 ? 11.631 9.078 3.374 1.00 85.62 113 LEU A O 1
ATOM 888 N N . PRO A 1 114 ? 13.797 9.519 2.972 1.00 69.31 114 PRO A N 1
ATOM 889 C CA . PRO A 1 114 ? 14.076 9.903 4.344 1.00 69.31 114 PRO A CA 1
ATOM 890 C C . PRO A 1 114 ? 13.365 11.235 4.621 1.00 69.31 114 PRO A C 1
ATOM 892 O O . PRO A 1 114 ? 13.913 12.313 4.410 1.00 69.31 114 PRO A O 1
ATOM 895 N N . GLY A 1 115 ? 12.103 11.153 5.036 1.00 60.94 115 GLY A N 1
ATOM 896 C CA . GLY A 1 115 ? 11.361 12.265 5.591 1.00 60.94 115 GLY A CA 1
ATOM 897 C C . GLY A 1 115 ? 11.989 12.609 6.930 1.00 60.94 115 GLY A C 1
ATOM 898 O O . GLY A 1 115 ? 12.194 11.722 7.760 1.00 60.94 115 GLY A O 1
ATOM 899 N N . VAL A 1 116 ? 12.338 13.885 7.099 1.00 46.91 116 VAL A N 1
ATOM 900 C CA . VAL A 1 116 ? 12.734 14.497 8.369 1.00 46.91 116 VAL A CA 1
ATOM 901 C C . VAL A 1 116 ? 11.819 13.934 9.450 1.00 46.91 116 VAL A C 1
ATOM 903 O O . VAL A 1 116 ? 10.617 14.181 9.407 1.00 46.91 116 VAL A O 1
ATOM 906 N N . ASP A 1 117 ? 12.367 13.131 10.365 1.00 41.22 117 ASP A N 1
ATOM 907 C CA . ASP A 1 117 ? 11.673 12.716 11.581 1.00 41.22 117 ASP A CA 1
ATOM 908 C C . ASP A 1 117 ? 11.096 14.002 12.195 1.00 41.22 117 ASP A C 1
ATOM 910 O O . ASP A 1 117 ? 11.818 14.774 12.825 1.00 41.22 117 ASP A O 1
ATOM 914 N N . THR A 1 118 ? 9.799 14.272 12.046 1.00 41.12 118 THR A N 1
ATOM 915 C CA . THR A 1 118 ? 9.095 15.152 12.982 1.00 41.12 118 THR A CA 1
ATOM 916 C C . THR A 1 118 ? 8.917 14.356 14.269 1.00 41.12 118 THR A C 1
ATOM 918 O O . THR A 1 118 ? 7.820 13.955 14.644 1.00 41.12 118 THR A O 1
ATOM 921 N N . ARG A 1 119 ? 10.056 14.054 14.895 1.00 40.22 119 ARG A N 1
ATOM 922 C CA . ARG A 1 119 ? 10.217 13.735 16.303 1.00 40.22 119 ARG A CA 1
ATOM 923 C C . ARG A 1 119 ? 10.822 14.975 16.943 1.00 40.22 119 ARG A C 1
ATOM 925 O O . ARG A 1 119 ? 12.031 15.048 17.143 1.00 40.22 119 ARG A O 1
ATOM 932 N N . LEU A 1 120 ? 9.963 15.946 17.221 1.00 34.75 120 LEU A N 1
ATOM 933 C CA . LEU A 1 120 ? 10.148 16.910 18.298 1.00 34.75 120 LEU A CA 1
ATOM 934 C C . LEU A 1 120 ? 8.840 16.968 19.078 1.00 34.75 120 LEU A C 1
ATOM 936 O O . LEU A 1 120 ? 7.788 17.123 18.420 1.00 34.75 120 LEU A O 1
#

Organism: Escherichia albertii (strain TW07627) (NCBI:txid502347)

Foldseek 3Di:
DPPVVVVVVVLVVQLVLQLVLLVVQKDADDPVVAPADLQQQQAPQPRHNARIWWWFALDLPHQFTGIHHSVRVVVCSVVQFARPRPRHRDGSSRTDHPVQWHQDPVVRGIGGHPDDPPPD

Secondary structure (DSSP, 8-state):
--HHHHHHHHHHHHHHHHHHHHHHH-EE--GGGSSS-GGGGS-TTTSS--SEEEEEESSTT-SEEEEEEHHHHHHHHHTTPPPTTT-PPP-GGGEE-STTEEEETTTTEEEE--------